Protein AF-A0A453GFW4-F1 (afdb_monomer)

Radius of gyration: 12.53 Å; Cα contacts (8 Å, |Δi|>4): 64; chains: 1; bounding box: 35×23×24 Å

Secondary structure (DSSP, 8-state):
-HHHHHHHH-TTSTTTTS-----HHHHHHHHHS-----SSSTT--TTTS-TBTTB-HHHH-HHHHHHS-HHHHT--

Organism: Aegilops tauschii subsp. strangulata (NCBI:txid200361)

Mean predicted aligned error: 4.69 Å

Structure (mmCIF, N/CA/C/O backbone):
data_AF-A0A453GFW4-F1
#
_entry.id   AF-A0A453GFW4-F1
#
loop_
_atom_site.group_PDB
_atom_site.id
_atom_site.type_symbol
_atom_site.label_atom_id
_atom_site.label_alt_id
_atom_site.label_comp_id
_atom_site.label_asym_id
_atom_site.label_entity_id
_atom_site.label_seq_id
_atom_site.pdbx_PDB_ins_code
_atom_site.Cartn_x
_atom_site.Cartn_y
_atom_site.Cartn_z
_atom_site.occupancy
_atom_site.B_iso_or_equiv
_atom_site.auth_seq_id
_atom_site.auth_comp_id
_atom_site.auth_asym_id
_atom_site.auth_atom_id
_atom_site.pdbx_PDB_model_num
ATOM 1 N N . THR A 1 1 ? 11.443 10.380 4.533 1.00 58.97 1 THR A N 1
ATOM 2 C CA . THR A 1 1 ? 11.005 9.738 3.268 1.00 58.97 1 THR A CA 1
ATOM 3 C C . THR A 1 1 ? 11.919 8.608 2.801 1.00 58.97 1 THR A C 1
ATOM 5 O O . THR A 1 1 ? 11.397 7.592 2.364 1.00 58.97 1 THR A O 1
ATOM 8 N N . ARG A 1 2 ? 13.254 8.708 2.950 1.00 73.06 2 ARG A N 1
ATOM 9 C CA . ARG A 1 2 ? 14.225 7.654 2.563 1.00 73.06 2 ARG A CA 1
ATOM 10 C C . ARG A 1 2 ? 13.950 6.261 3.164 1.00 73.06 2 ARG A C 1
ATOM 12 O O . ARG A 1 2 ? 14.172 5.252 2.509 1.00 73.06 2 ARG A O 1
ATOM 19 N N . TRP A 1 3 ? 13.440 6.207 4.393 1.00 77.25 3 TRP A N 1
ATOM 20 C CA . TRP A 1 3 ? 13.149 4.955 5.101 1.00 77.25 3 TRP A CA 1
ATOM 21 C C . TRP A 1 3 ? 12.014 4.136 4.477 1.00 77.25 3 TRP A C 1
ATOM 23 O O . TRP A 1 3 ? 12.124 2.919 4.404 1.00 77.25 3 TRP A O 1
ATOM 33 N N . LEU A 1 4 ? 10.965 4.792 3.969 1.00 83.38 4 LEU A N 1
ATOM 34 C CA . LEU A 1 4 ? 9.815 4.121 3.347 1.00 83.38 4 LEU A CA 1
ATOM 35 C C . LEU A 1 4 ? 10.183 3.542 1.970 1.00 83.38 4 LEU A C 1
ATOM 37 O O . LEU A 1 4 ? 9.710 2.474 1.600 1.00 83.38 4 LEU A O 1
ATOM 41 N N . TRP A 1 5 ? 11.100 4.208 1.257 1.00 85.12 5 TRP A N 1
ATOM 42 C CA . TRP A 1 5 ? 11.726 3.667 0.048 1.00 85.12 5 TRP A CA 1
ATOM 43 C C . TRP A 1 5 ? 12.539 2.407 0.359 1.00 85.12 5 TRP A C 1
ATOM 45 O O . TRP A 1 5 ? 12.270 1.351 -0.206 1.00 85.12 5 TRP A O 1
ATOM 55 N N . PHE A 1 6 ? 13.474 2.482 1.314 1.00 85.12 6 PHE A N 1
ATOM 56 C CA . PHE A 1 6 ? 14.302 1.326 1.666 1.00 85.12 6 PHE A CA 1
ATOM 57 C C . PHE A 1 6 ? 13.496 0.152 2.222 1.00 85.12 6 PHE A C 1
ATOM 59 O O . PHE A 1 6 ? 13.804 -0.982 1.882 1.00 85.12 6 PHE A O 1
ATOM 66 N N . ALA A 1 7 ? 12.433 0.404 2.989 1.00 82.56 7 ALA A N 1
ATOM 67 C CA . ALA A 1 7 ? 11.522 -0.646 3.449 1.00 82.56 7 ALA A CA 1
ATOM 68 C C . ALA A 1 7 ? 10.856 -1.430 2.305 1.00 82.56 7 ALA A C 1
A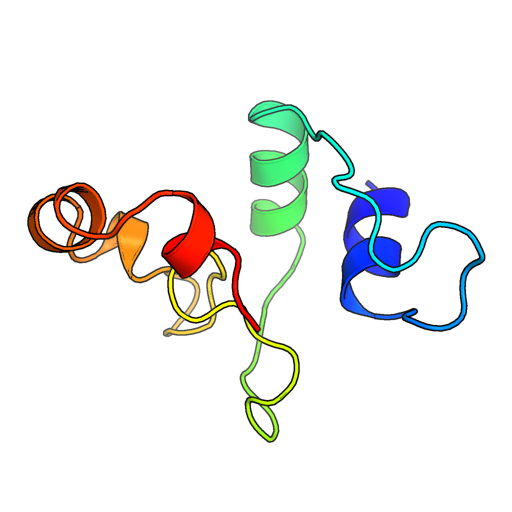TOM 70 O O . ALA A 1 7 ? 10.446 -2.572 2.505 1.00 82.56 7 ALA A O 1
ATOM 71 N N . ARG A 1 8 ? 10.744 -0.831 1.112 1.00 79.00 8 ARG A N 1
ATOM 72 C CA . ARG A 1 8 ? 10.188 -1.485 -0.079 1.00 79.00 8 ARG A CA 1
ATOM 73 C C . ARG A 1 8 ? 11.241 -2.077 -1.010 1.00 79.00 8 ARG A C 1
ATOM 75 O O . ARG A 1 8 ? 10.949 -3.056 -1.689 1.00 79.00 8 ARG A O 1
ATOM 82 N N . THR A 1 9 ? 12.429 -1.482 -1.098 1.00 83.56 9 THR A N 1
ATOM 83 C CA . THR A 1 9 ? 13.430 -1.876 -2.105 1.00 83.56 9 THR A CA 1
ATOM 84 C C . THR A 1 9 ? 14.582 -2.705 -1.556 1.00 83.56 9 THR A C 1
ATOM 86 O O . THR A 1 9 ? 15.257 -3.381 -2.330 1.00 83.56 9 THR A O 1
ATOM 89 N N . ASP A 1 10 ? 14.848 -2.621 -0.255 1.00 83.44 10 ASP A N 1
ATOM 90 C CA . ASP A 1 10 ? 16.041 -3.183 0.366 1.00 83.44 10 ASP A CA 1
ATOM 91 C C . ASP A 1 10 ? 15.669 -4.160 1.484 1.00 83.44 10 ASP A C 1
ATOM 93 O O . ASP A 1 10 ? 15.668 -3.840 2.673 1.00 83.44 10 ASP A O 1
ATOM 97 N N . ASP A 1 11 ? 15.377 -5.391 1.066 1.00 81.56 11 ASP A N 1
ATOM 98 C CA . ASP A 1 11 ? 15.045 -6.489 1.971 1.00 81.56 11 ASP A CA 1
ATOM 99 C C . ASP A 1 11 ? 16.279 -7.023 2.736 1.00 81.56 11 ASP A C 1
ATOM 101 O O . ASP A 1 11 ? 16.133 -7.916 3.568 1.00 81.56 11 ASP A O 1
ATOM 105 N N . THR A 1 12 ? 17.489 -6.496 2.483 1.00 86.50 12 THR A N 1
ATOM 106 C CA . THR A 1 12 ? 18.748 -6.967 3.103 1.00 86.50 12 THR A CA 1
ATOM 107 C C . THR A 1 12 ? 19.058 -6.298 4.441 1.00 86.50 12 THR A C 1
ATOM 109 O O . THR A 1 12 ? 19.996 -6.676 5.146 1.00 86.50 12 THR A O 1
ATOM 112 N N . ARG A 1 13 ? 18.286 -5.274 4.810 1.00 84.69 13 ARG A N 1
ATOM 113 C CA . ARG A 1 13 ? 18.503 -4.518 6.043 1.00 84.69 13 ARG A CA 1
ATOM 114 C C . ARG A 1 13 ? 18.148 -5.352 7.266 1.00 84.69 13 ARG A C 1
ATOM 116 O O . ARG A 1 13 ? 17.182 -6.100 7.255 1.00 84.69 13 ARG A O 1
ATOM 123 N N . ALA A 1 14 ? 18.866 -5.133 8.367 1.00 87.50 14 ALA A N 1
ATOM 124 C CA . ALA A 1 14 ? 18.627 -5.825 9.640 1.00 87.50 14 ALA A CA 1
ATOM 125 C C . ALA A 1 14 ? 17.202 -5.636 10.204 1.00 87.50 14 ALA A C 1
ATOM 127 O O . ALA A 1 14 ? 16.740 -6.431 11.010 1.00 87.50 14 ALA A O 1
ATOM 128 N N . TRP A 1 15 ? 16.511 -4.576 9.785 1.00 82.88 15 TRP A N 1
ATOM 129 C CA . TRP A 1 15 ? 15.128 -4.265 10.150 1.00 82.88 15 TRP A CA 1
ATOM 130 C C . TRP A 1 15 ? 14.103 -4.720 9.094 1.00 82.88 15 TRP A C 1
ATOM 132 O O . TRP A 1 15 ? 12.916 -4.415 9.212 1.00 82.88 15 TRP A O 1
ATOM 142 N N . SER A 1 16 ? 14.542 -5.441 8.060 1.00 82.06 16 SER A N 1
ATOM 143 C CA . SER A 1 16 ? 13.667 -6.089 7.084 1.00 82.06 16 SER A CA 1
ATOM 144 C C . SER A 1 16 ? 12.755 -7.097 7.790 1.00 82.06 16 SER A C 1
ATOM 146 O O . SER A 1 16 ? 13.215 -7.911 8.588 1.00 82.06 16 SER A O 1
ATOM 148 N N . GLY A 1 17 ? 11.447 -7.008 7.540 1.00 76.44 17 GLY A N 1
ATOM 149 C CA . GLY A 1 17 ? 10.431 -7.848 8.186 1.00 76.44 17 GLY A CA 1
ATOM 150 C C . GLY A 1 17 ? 9.864 -7.310 9.507 1.00 76.44 17 GLY A C 1
ATOM 151 O O . GLY A 1 17 ? 8.887 -7.866 10.004 1.00 76.44 17 GLY A O 1
ATOM 152 N N . LEU A 1 18 ? 10.403 -6.216 10.059 1.00 82.38 18 LEU A N 1
ATOM 153 C CA . LEU A 1 18 ? 9.774 -5.520 11.186 1.00 82.38 18 LEU A CA 1
ATOM 154 C C . LEU A 1 18 ? 8.601 -4.651 10.707 1.00 82.38 18 LEU A C 1
ATOM 156 O O . LEU A 1 18 ? 8.648 -4.070 9.621 1.00 82.38 18 LEU A O 1
ATOM 160 N N . ASP A 1 19 ? 7.560 -4.514 11.536 1.00 77.88 19 ASP A N 1
ATOM 161 C CA . ASP A 1 19 ? 6.426 -3.625 11.242 1.00 77.88 19 ASP A CA 1
ATOM 162 C C . ASP A 1 19 ? 6.820 -2.159 11.490 1.00 77.88 19 ASP A C 1
ATOM 164 O O . ASP A 1 19 ? 6.551 -1.579 12.546 1.00 77.88 19 ASP A O 1
ATOM 168 N N . LEU A 1 20 ? 7.508 -1.573 10.508 1.00 82.12 20 LEU A N 1
ATOM 169 C CA . LEU A 1 20 ? 7.886 -0.163 10.495 1.00 82.12 20 LEU A CA 1
ATOM 170 C C . LEU A 1 20 ? 6.627 0.707 10.424 1.00 82.12 20 LEU A C 1
ATOM 172 O O . LEU A 1 20 ? 5.912 0.724 9.419 1.00 82.12 20 LEU A O 1
ATOM 176 N N . GLN A 1 21 ? 6.363 1.454 11.494 1.00 82.31 21 GLN A N 1
ATOM 177 C CA . GLN A 1 21 ? 5.230 2.370 11.542 1.00 82.31 21 GLN A CA 1
ATOM 178 C C . GLN A 1 21 ? 5.592 3.689 10.862 1.00 82.31 21 GLN A C 1
ATOM 180 O O . GLN A 1 21 ? 6.544 4.360 11.252 1.00 82.31 21 GLN A O 1
ATOM 185 N N . PHE A 1 22 ? 4.786 4.079 9.878 1.00 85.38 22 PHE A N 1
ATOM 186 C CA . PHE A 1 22 ? 4.866 5.385 9.230 1.00 85.38 22 PHE A CA 1
ATOM 187 C C . PHE A 1 22 ? 3.554 6.139 9.430 1.00 85.38 22 PHE A C 1
ATOM 189 O O . PHE A 1 22 ? 2.459 5.563 9.322 1.00 85.38 22 PHE A O 1
ATOM 196 N N . SER A 1 23 ? 3.643 7.442 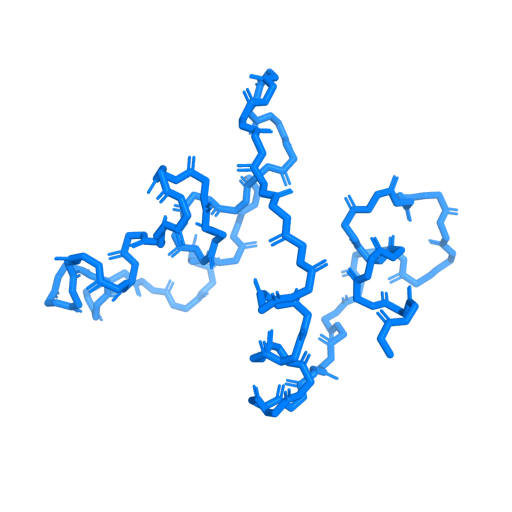9.676 1.00 88.75 23 SER A N 1
ATOM 197 C CA . SER A 1 23 ? 2.467 8.308 9.773 1.00 88.75 23 SER A CA 1
ATOM 198 C C . SER A 1 23 ? 1.699 8.371 8.444 1.00 88.75 23 SER A C 1
ATOM 200 O O . SER A 1 23 ? 2.207 8.008 7.376 1.00 88.75 23 SER A O 1
ATOM 202 N N . ALA A 1 24 ? 0.443 8.823 8.493 1.00 86.75 24 ALA A N 1
ATOM 203 C CA . ALA A 1 24 ? -0.351 9.045 7.284 1.00 86.75 24 ALA A CA 1
ATOM 204 C C . ALA A 1 24 ? 0.289 10.115 6.379 1.00 86.75 24 ALA A C 1
ATOM 206 O O . ALA A 1 24 ? 0.348 9.934 5.165 1.00 86.75 24 ALA A O 1
ATOM 207 N N . THR A 1 25 ? 0.843 11.178 6.969 1.00 90.50 25 THR A N 1
ATOM 208 C CA . THR A 1 25 ? 1.521 12.263 6.247 1.00 90.50 25 THR A CA 1
ATOM 209 C C . THR A 1 25 ? 2.769 11.779 5.513 1.00 90.50 25 THR A C 1
ATOM 211 O O . THR A 1 25 ? 2.957 12.102 4.343 1.00 90.50 25 THR A O 1
ATOM 214 N N . GLU A 1 26 ? 3.610 10.960 6.151 1.00 89.50 26 GLU A N 1
ATOM 215 C CA . GLU A 1 26 ? 4.801 10.400 5.497 1.00 89.50 26 GLU A CA 1
ATOM 216 C C . GLU A 1 26 ? 4.439 9.482 4.330 1.00 89.50 26 GLU A C 1
ATOM 218 O O . GLU A 1 26 ? 5.096 9.525 3.288 1.00 89.50 26 GLU A O 1
ATOM 223 N N . ARG A 1 27 ? 3.379 8.678 4.488 1.00 87.12 27 ARG A N 1
ATOM 224 C CA . ARG A 1 27 ? 2.840 7.837 3.414 1.00 87.12 27 ARG A CA 1
ATOM 225 C C . ARG A 1 27 ? 2.306 8.680 2.262 1.00 87.12 27 ARG A C 1
ATOM 227 O O . ARG A 1 27 ? 2.660 8.417 1.118 1.00 87.12 27 ARG A O 1
ATOM 234 N N . ALA A 1 28 ? 1.520 9.714 2.558 1.00 88.19 28 ALA A N 1
ATOM 235 C CA . ALA A 1 28 ? 0.990 10.626 1.551 1.00 88.19 28 ALA A CA 1
ATOM 236 C C . ALA A 1 28 ? 2.114 11.319 0.770 1.00 88.19 28 ALA A C 1
ATOM 238 O O . ALA A 1 28 ? 2.102 11.308 -0.458 1.00 88.19 28 ALA A O 1
ATOM 239 N N . PHE A 1 29 ? 3.128 11.844 1.466 1.00 90.44 29 PHE A N 1
ATOM 240 C CA . PHE A 1 29 ? 4.280 12.476 0.824 1.00 90.44 29 PHE A CA 1
ATOM 241 C C . PHE A 1 29 ? 5.053 11.491 -0.057 1.00 90.44 29 PHE A C 1
ATOM 243 O O . PHE A 1 29 ? 5.432 11.821 -1.181 1.00 90.44 29 PHE A O 1
ATOM 250 N N . PHE A 1 30 ? 5.276 10.268 0.435 1.00 88.88 30 PHE A N 1
ATOM 251 C CA . PHE A 1 30 ? 5.929 9.221 -0.340 1.00 88.88 30 PHE A CA 1
ATOM 252 C C . PHE A 1 30 ? 5.148 8.909 -1.620 1.00 88.88 30 PHE A C 1
ATOM 254 O O . PHE A 1 30 ? 5.734 8.909 -2.699 1.00 88.88 30 PHE A O 1
ATOM 261 N N . PHE A 1 31 ? 3.837 8.686 -1.522 1.00 87.31 31 PHE A N 1
ATOM 262 C CA . PHE A 1 31 ? 3.005 8.357 -2.678 1.00 87.31 31 PHE A CA 1
ATOM 263 C C . PHE A 1 31 ? 2.836 9.520 -3.660 1.00 87.31 31 PHE A C 1
ATOM 265 O O . PHE A 1 31 ? 2.729 9.278 -4.853 1.00 87.31 31 PHE A O 1
ATOM 272 N N . ALA A 1 32 ? 2.848 10.768 -3.192 1.00 89.31 32 ALA A N 1
ATOM 273 C CA . ALA A 1 32 ? 2.855 11.936 -4.073 1.00 89.31 32 ALA A CA 1
ATOM 274 C C . ALA A 1 32 ? 4.180 12.083 -4.843 1.00 89.31 32 ALA A C 1
ATOM 276 O O . ALA A 1 32 ? 4.206 12.658 -5.925 1.00 89.31 32 ALA A O 1
ATOM 277 N N . SER A 1 33 ? 5.277 11.562 -4.281 1.00 89.62 33 SER A N 1
ATOM 278 C CA . SER A 1 33 ? 6.640 11.727 -4.809 1.00 89.62 33 SER A CA 1
ATOM 279 C C . SER A 1 33 ? 7.178 10.488 -5.533 1.00 89.62 33 SER A C 1
ATOM 281 O O . SER A 1 33 ? 8.328 10.491 -5.967 1.00 89.62 33 SER A O 1
ATOM 283 N N . THR A 1 34 ? 6.407 9.400 -5.619 1.00 88.38 34 THR A N 1
ATOM 284 C CA . THR A 1 34 ? 6.857 8.130 -6.206 1.00 88.38 34 THR A CA 1
ATOM 285 C C . THR A 1 34 ? 5.771 7.509 -7.070 1.00 88.38 34 THR A C 1
ATOM 287 O O . THR A 1 34 ? 4.580 7.681 -6.829 1.00 88.38 34 THR A O 1
ATOM 290 N N . THR A 1 35 ? 6.187 6.752 -8.079 1.00 86.50 35 THR A N 1
ATOM 291 C CA . THR A 1 35 ? 5.291 5.937 -8.902 1.00 86.50 35 THR A CA 1
ATOM 292 C C . THR A 1 35 ? 5.668 4.478 -8.728 1.00 86.50 35 THR A C 1
ATOM 294 O O . THR A 1 35 ? 6.849 4.139 -8.649 1.00 86.50 35 THR A O 1
ATOM 297 N N . MET A 1 36 ? 4.660 3.615 -8.654 1.00 85.81 36 MET A N 1
ATOM 298 C CA . MET A 1 36 ? 4.847 2.183 -8.503 1.00 85.81 36 MET A CA 1
ATOM 299 C C . MET A 1 36 ? 4.376 1.472 -9.763 1.00 85.81 36 MET A C 1
ATOM 301 O O . MET A 1 36 ? 3.217 1.583 -10.149 1.00 85.81 36 MET A O 1
ATOM 305 N N . ILE A 1 37 ? 5.293 0.743 -10.394 1.00 86.06 37 ILE A N 1
ATOM 306 C CA . ILE A 1 37 ? 5.014 -0.084 -11.565 1.00 86.06 37 ILE A CA 1
ATOM 307 C C . ILE A 1 37 ? 5.167 -1.535 -11.133 1.00 86.06 37 ILE A C 1
ATOM 309 O O . ILE A 1 37 ? 6.196 -1.919 -10.568 1.00 86.06 37 ILE A O 1
ATOM 313 N N . LEU A 1 38 ? 4.129 -2.335 -11.366 1.00 86.62 38 LEU A N 1
ATOM 314 C CA . LEU A 1 38 ? 4.164 -3.754 -11.051 1.00 86.62 38 LEU A CA 1
ATOM 315 C C . LEU A 1 38 ? 5.162 -4.455 -11.987 1.00 86.62 38 LEU A C 1
ATOM 317 O O . LEU A 1 38 ? 4.985 -4.457 -13.201 1.00 86.62 38 LEU A O 1
ATOM 321 N N . GLY A 1 39 ? 6.221 -5.028 -11.412 1.00 85.62 39 GLY A N 1
ATOM 322 C CA . GLY A 1 39 ? 7.139 -5.92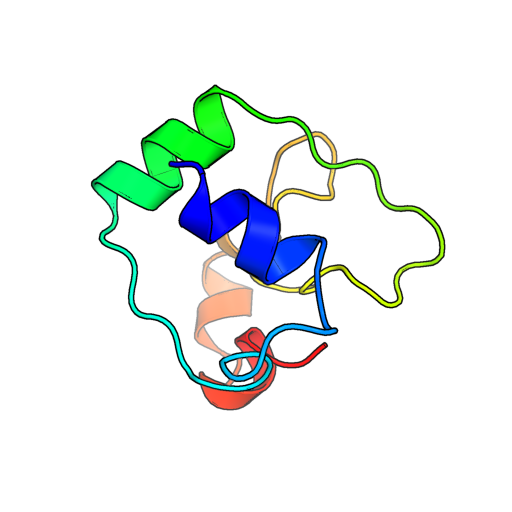1 -12.119 1.00 85.62 39 GLY A CA 1
ATOM 323 C C . GLY A 1 39 ? 6.616 -7.359 -12.109 1.00 85.62 39 GLY A C 1
ATOM 324 O O . GLY A 1 39 ? 5.513 -7.643 -12.558 1.00 85.62 39 GLY A O 1
ATOM 325 N N . ASN A 1 40 ? 7.376 -8.273 -11.503 1.00 85.25 40 ASN A N 1
ATOM 326 C CA . ASN A 1 40 ? 6.986 -9.680 -11.326 1.00 85.25 40 ASN A CA 1
ATOM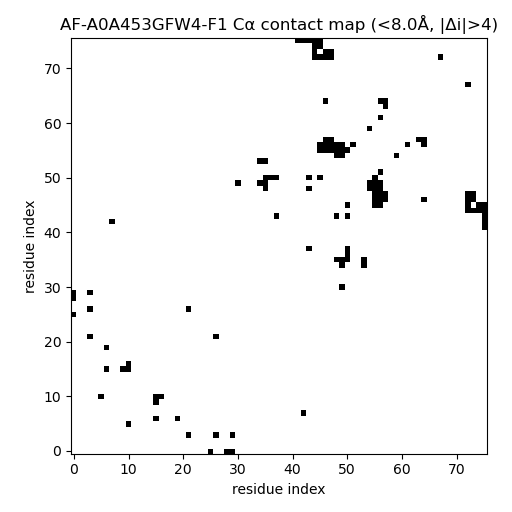 327 C C . ASN A 1 40 ? 5.952 -9.925 -10.201 1.00 85.25 40 ASN A C 1
ATOM 329 O O . ASN A 1 40 ? 5.713 -11.069 -9.827 1.00 85.25 40 ASN A O 1
ATOM 333 N N . GLY A 1 41 ? 5.403 -8.866 -9.601 1.00 80.75 41 GLY A N 1
ATOM 334 C CA . GLY A 1 41 ? 4.398 -8.942 -8.538 1.00 80.75 41 GLY A CA 1
ATOM 335 C C . GLY A 1 41 ? 4.894 -9.377 -7.154 1.00 80.75 41 GLY A C 1
ATOM 336 O O . GLY A 1 41 ? 4.192 -9.136 -6.183 1.00 80.75 41 GLY A O 1
ATOM 337 N N . GLN A 1 42 ? 6.108 -9.917 -7.005 1.00 82.19 42 GLN A N 1
ATOM 338 C CA . GLN A 1 42 ? 6.576 -10.508 -5.734 1.00 82.19 42 GLN A CA 1
ATOM 339 C C . GLN A 1 42 ? 6.859 -9.498 -4.609 1.00 82.19 42 GLN A C 1
ATOM 341 O O . GLN A 1 42 ? 7.124 -9.879 -3.471 1.00 82.19 42 GLN A O 1
ATOM 346 N N . ARG A 1 43 ? 6.875 -8.203 -4.933 1.00 81.12 43 ARG A N 1
ATOM 347 C CA . ARG A 1 43 ? 7.240 -7.125 -4.001 1.00 81.12 43 ARG A CA 1
ATOM 348 C C . ARG A 1 43 ? 6.103 -6.159 -3.693 1.00 81.12 43 ARG A C 1
ATOM 350 O O . ARG A 1 43 ? 6.277 -5.299 -2.836 1.00 81.12 43 ARG A O 1
ATOM 357 N N . ALA A 1 44 ? 4.976 -6.276 -4.389 1.00 86.94 44 ALA A N 1
ATOM 358 C CA . ALA A 1 44 ? 3.854 -5.367 -4.223 1.00 86.94 44 ALA A CA 1
ATOM 359 C C . ALA A 1 44 ? 2.866 -5.905 -3.190 1.00 86.94 44 ALA A C 1
ATOM 361 O O . ALA A 1 44 ? 2.422 -7.046 -3.285 1.00 86.94 44 ALA A O 1
ATOM 362 N N . LEU A 1 45 ? 2.467 -5.065 -2.239 1.00 88.62 45 LEU A N 1
ATOM 363 C CA . LEU A 1 45 ? 1.344 -5.357 -1.358 1.00 88.62 45 LEU A CA 1
ATOM 364 C C . LEU A 1 45 ? 0.047 -5.171 -2.137 1.00 88.62 45 LEU A C 1
ATOM 366 O O . LEU A 1 45 ? -0.372 -4.045 -2.404 1.00 88.62 45 LEU A O 1
ATOM 370 N N . PHE A 1 46 ? -0.612 -6.280 -2.464 1.00 89.56 46 PHE A N 1
ATOM 371 C CA . PHE A 1 46 ? -1.809 -6.287 -3.307 1.00 89.56 46 PHE A CA 1
ATOM 372 C C . PHE A 1 46 ? -2.889 -5.285 -2.854 1.00 89.56 46 PHE A C 1
ATOM 374 O O . PHE A 1 46 ? -3.475 -4.591 -3.684 1.00 89.56 46 PHE A O 1
ATOM 381 N N . TRP A 1 47 ? -3.129 -5.181 -1.542 1.00 92.19 47 TRP A N 1
ATOM 382 C CA . TRP A 1 47 ? -4.200 -4.352 -0.973 1.00 92.19 47 TRP A CA 1
ATOM 383 C C . TRP A 1 47 ? -3.809 -2.896 -0.706 1.00 92.19 47 TRP A C 1
ATOM 385 O O . TRP A 1 47 ? -4.669 -2.018 -0.759 1.00 92.19 47 TRP A O 1
ATOM 395 N N . GLU A 1 48 ? -2.542 -2.650 -0.374 1.00 89.94 48 GLU A N 1
ATOM 396 C CA . GLU A 1 48 ? -2.082 -1.376 0.197 1.00 89.94 48 GLU A CA 1
ATOM 397 C C . GLU A 1 48 ? -1.247 -0.545 -0.783 1.00 89.94 48 GLU A C 1
ATOM 399 O O . GLU A 1 48 ? -1.205 0.680 -0.666 1.00 89.94 48 GLU A O 1
ATOM 404 N N . ASP A 1 49 ? -0.588 -1.178 -1.755 1.00 90.19 49 ASP A N 1
ATOM 405 C CA . ASP A 1 49 ? 0.266 -0.468 -2.701 1.00 90.19 49 ASP A CA 1
ATOM 406 C C . ASP A 1 49 ? -0.525 0.094 -3.886 1.00 90.19 49 ASP A C 1
ATOM 408 O O . ASP A 1 49 ? -1.489 -0.498 -4.373 1.00 90.19 49 ASP A O 1
ATOM 412 N N . ARG A 1 50 ? -0.069 1.247 -4.387 1.00 91.44 50 ARG A N 1
ATOM 413 C CA . ARG A 1 50 ? -0.658 1.979 -5.517 1.00 91.44 50 ARG A CA 1
ATOM 414 C C . ARG A 1 50 ? -0.183 1.454 -6.876 1.00 91.44 50 ARG A C 1
ATOM 416 O O . ARG A 1 50 ? 0.338 2.203 -7.700 1.00 91.44 50 ARG A O 1
ATOM 423 N N . TRP A 1 51 ? -0.290 0.146 -7.079 1.00 90.19 51 TRP A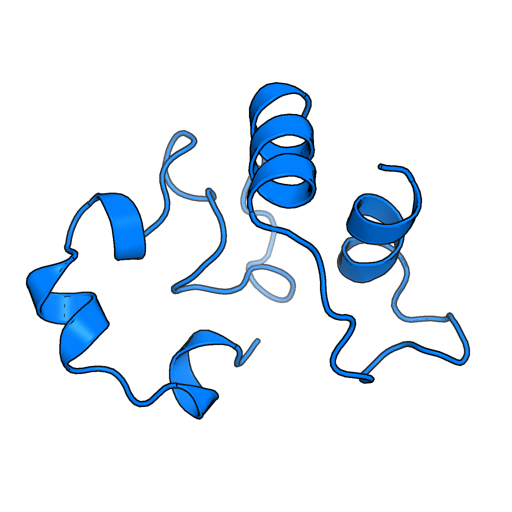 N 1
ATOM 424 C CA . TRP A 1 51 ? 0.223 -0.530 -8.274 1.00 90.19 51 TRP A CA 1
ATOM 425 C C . TRP A 1 51 ? -0.749 -0.495 -9.464 1.00 90.19 51 TRP A C 1
ATOM 427 O O . TRP A 1 51 ? -0.337 -0.799 -10.583 1.00 90.19 51 TRP A O 1
ATOM 437 N N . LEU A 1 52 ? -2.014 -0.107 -9.255 1.00 91.06 52 LEU A N 1
ATOM 438 C CA . LEU A 1 52 ? -3.029 -0.056 -10.306 1.00 91.06 52 LEU A CA 1
ATOM 439 C C . LEU A 1 52 ? -3.221 1.382 -10.792 1.00 91.06 52 LEU A C 1
ATOM 441 O O . LEU A 1 52 ? -4.035 2.127 -10.254 1.00 91.06 52 LEU A O 1
ATOM 445 N N . ASN A 1 53 ? -2.446 1.784 -11.803 1.00 88.31 53 ASN A N 1
ATOM 446 C CA . ASN A 1 53 ? -2.478 3.140 -12.376 1.00 88.31 53 ASN A CA 1
ATOM 447 C C . ASN A 1 53 ? -2.315 4.255 -11.323 1.00 88.31 53 ASN A C 1
ATOM 449 O O . ASN A 1 53 ? -2.930 5.313 -11.424 1.00 88.31 53 ASN A O 1
ATOM 453 N N . GLY A 1 54 ? -1.497 4.014 -10.293 1.00 89.00 54 GLY A N 1
ATOM 454 C CA . GLY A 1 54 ? -1.292 4.961 -9.196 1.00 89.00 54 GLY A CA 1
ATOM 455 C C . GLY A 1 54 ? -2.360 4.918 -8.098 1.00 89.00 54 GLY A C 1
ATOM 456 O O . GLY A 1 54 ? -2.293 5.736 -7.183 1.00 89.00 54 GLY A O 1
ATOM 457 N N . CYS A 1 55 ? -3.288 3.959 -8.139 1.00 91.81 55 CYS A N 1
ATOM 458 C CA . CYS A 1 55 ? -4.278 3.702 -7.094 1.00 91.81 55 CYS A CA 1
ATOM 459 C C . CYS A 1 55 ? -4.056 2.339 -6.424 1.00 91.81 55 CYS A C 1
ATOM 461 O O . CYS A 1 55 ? -3.522 1.405 -7.033 1.00 91.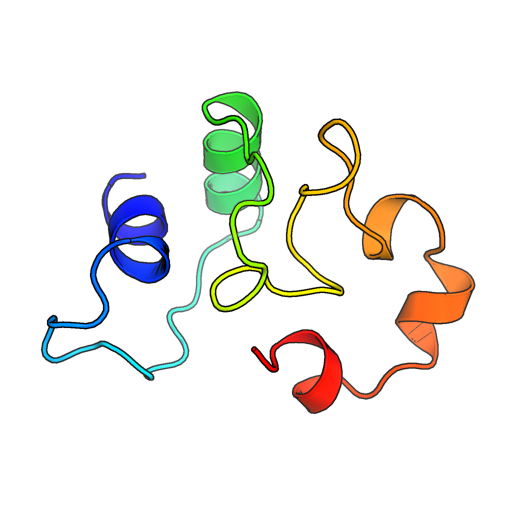81 55 CYS A O 1
ATOM 463 N N . SER A 1 56 ? -4.467 2.223 -5.161 1.00 92.25 56 SER A N 1
ATOM 464 C CA . SER A 1 56 ? -4.541 0.949 -4.435 1.00 92.25 56 SER A CA 1
ATOM 465 C C . SER A 1 56 ? -5.947 0.342 -4.503 1.00 92.25 56 SER A C 1
ATOM 467 O O . SER A 1 56 ? -6.937 1.025 -4.775 1.00 92.25 56 SER A O 1
ATOM 469 N N . ILE A 1 57 ? -6.076 -0.947 -4.177 1.00 94.06 57 ILE A N 1
ATOM 470 C CA . ILE A 1 57 ? -7.399 -1.580 -4.034 1.00 94.06 57 ILE A CA 1
ATOM 471 C C . ILE A 1 57 ? -8.178 -0.976 -2.857 1.00 94.06 57 ILE A C 1
ATOM 473 O O . ILE A 1 57 ? -9.398 -0.852 -2.935 1.00 94.06 57 ILE A O 1
ATOM 477 N N . SER A 1 58 ? -7.493 -0.559 -1.787 1.00 93.00 58 SER A N 1
ATOM 478 C CA . SER A 1 58 ? -8.127 0.136 -0.660 1.00 93.00 58 SER A CA 1
ATOM 479 C C . SER A 1 58 ? -8.771 1.471 -1.052 1.00 93.00 58 SER A C 1
ATOM 481 O O . SER A 1 58 ? -9.780 1.848 -0.461 1.00 93.00 58 SER A O 1
ATOM 483 N N . GLU A 1 59 ? -8.232 2.150 -2.067 1.00 93.12 59 GLU A N 1
ATOM 484 C CA . GLU A 1 59 ? -8.776 3.398 -2.613 1.00 93.12 59 GLU A CA 1
ATOM 485 C C . GLU A 1 59 ? -9.933 3.149 -3.587 1.00 93.12 59 GLU A C 1
ATOM 487 O O . GLU A 1 59 ? -10.923 3.875 -3.565 1.00 93.12 59 GLU A O 1
ATOM 492 N N . LEU A 1 60 ? -9.832 2.112 -4.422 1.00 95.56 60 LEU A N 1
ATOM 493 C CA . LEU A 1 60 ? -10.824 1.822 -5.464 1.00 95.56 60 LEU A CA 1
ATOM 494 C C . LEU A 1 60 ? -12.039 1.040 -4.955 1.00 95.56 60 LEU A C 1
ATOM 496 O O . LEU A 1 60 ? -13.148 1.222 -5.449 1.00 95.56 60 LEU A O 1
ATOM 500 N N . ALA A 1 61 ? -11.838 0.158 -3.978 1.00 95.62 61 ALA A N 1
ATOM 501 C CA . ALA A 1 61 ? -12.865 -0.726 -3.439 1.00 95.62 61 ALA A CA 1
ATOM 502 C C . ALA A 1 61 ? -12.827 -0.742 -1.897 1.00 95.62 61 ALA A C 1
ATOM 504 O O . ALA A 1 61 ? -12.568 -1.788 -1.288 1.00 95.62 61 ALA A O 1
ATOM 505 N N . PRO A 1 62 ? -13.116 0.393 -1.229 1.00 95.56 62 PRO A N 1
ATOM 506 C CA . PRO A 1 62 ? -13.007 0.513 0.227 1.00 95.56 62 PRO A CA 1
ATOM 507 C C . PRO A 1 62 ? -13.933 -0.456 0.978 1.00 95.56 62 PRO A C 1
ATOM 509 O O . PRO A 1 62 ? -13.566 -0.975 2.032 1.00 95.56 62 PRO A O 1
ATOM 512 N N . GLN A 1 63 ? -15.111 -0.761 0.419 1.00 97.31 63 GLN A N 1
ATOM 513 C CA . GLN A 1 63 ? -16.047 -1.732 1.000 1.00 97.31 63 GLN A CA 1
ATOM 514 C C . GLN A 1 63 ? -15.480 -3.155 0.986 1.00 97.31 63 GLN A C 1
ATOM 516 O O . GLN A 1 63 ? -15.588 -3.865 1.982 1.00 97.31 63 GLN A O 1
ATOM 521 N N . LEU A 1 64 ? -14.829 -3.558 -0.109 1.00 95.19 64 LEU A N 1
ATOM 522 C CA . LEU A 1 64 ? -14.162 -4.855 -0.202 1.00 95.19 64 LEU A CA 1
ATOM 523 C C . LEU A 1 64 ? -12.973 -4.919 0.760 1.00 95.19 64 LEU A C 1
ATOM 525 O O . LEU A 1 64 ? -12.826 -5.887 1.501 1.00 95.19 64 LEU A O 1
ATOM 529 N N . HIS A 1 65 ? -12.150 -3.868 0.790 1.00 95.12 65 HIS A N 1
ATOM 530 C CA . HIS A 1 65 ? -10.981 -3.786 1.669 1.00 95.12 65 HIS A CA 1
ATOM 531 C C . HIS A 1 65 ? -11.354 -3.901 3.150 1.00 95.12 65 HIS A C 1
ATOM 533 O O . HIS A 1 65 ? -10.665 -4.594 3.904 1.00 95.12 65 HIS A O 1
ATOM 539 N N . ALA A 1 66 ? -12.477 -3.300 3.557 1.00 95.06 66 ALA A N 1
ATOM 540 C CA . ALA A 1 66 ? -12.984 -3.375 4.924 1.00 95.06 66 ALA A CA 1
ATOM 541 C C . ALA A 1 66 ? -13.241 -4.820 5.392 1.00 95.06 66 ALA A C 1
ATOM 543 O O . ALA A 1 66 ? -13.021 -5.113 6.568 1.00 95.06 66 ALA A O 1
ATOM 544 N N . LEU A 1 67 ? -13.619 -5.722 4.479 1.00 96.50 67 LEU A N 1
ATOM 545 C CA . LEU A 1 67 ? -13.879 -7.137 4.769 1.00 96.50 67 LEU A CA 1
ATOM 546 C C . LEU A 1 67 ? -12.599 -7.970 4.932 1.00 96.50 67 LEU A C 1
ATOM 548 O O . LEU A 1 67 ? -12.629 -9.048 5.522 1.00 96.50 67 LEU A O 1
ATOM 552 N N . ILE A 1 68 ? -11.460 -7.489 4.429 1.00 95.06 68 ILE A N 1
ATOM 553 C CA . ILE A 1 68 ? -10.196 -8.227 4.487 1.00 95.06 68 ILE A CA 1
ATOM 554 C C . ILE A 1 68 ? -9.569 -8.075 5.879 1.00 95.06 68 ILE A C 1
ATOM 556 O O . ILE A 1 68 ? -9.401 -6.946 6.340 1.00 95.06 68 ILE A O 1
ATOM 560 N N . PRO A 1 69 ? -9.149 -9.155 6.560 1.00 94.38 69 PRO A N 1
ATOM 561 C CA . PRO A 1 69 ? -8.433 -9.059 7.832 1.00 94.38 69 PRO A CA 1
ATOM 562 C C . PRO A 1 69 ? -7.148 -8.219 7.741 1.00 94.38 69 PRO A C 1
ATOM 564 O O . PRO A 1 69 ? -6.411 -8.297 6.758 1.00 94.38 69 PRO A O 1
ATOM 567 N N . LYS A 1 70 ? -6.828 -7.439 8.785 1.00 88.81 70 LYS A N 1
ATOM 568 C CA . LYS A 1 70 ? -5.670 -6.515 8.781 1.00 88.81 70 LYS A CA 1
ATOM 569 C C . LYS A 1 70 ? -4.332 -7.199 8.464 1.00 88.81 70 LYS A C 1
ATOM 571 O O . LYS A 1 70 ? -3.501 -6.615 7.778 1.00 88.81 70 LYS A O 1
ATOM 576 N N . ASN A 1 71 ? -4.136 -8.434 8.922 1.00 86.69 71 ASN A N 1
ATOM 577 C CA . ASN A 1 71 ? -2.938 -9.231 8.637 1.00 86.69 71 ASN A CA 1
ATOM 578 C C . ASN A 1 71 ? -2.840 -9.665 7.164 1.00 86.69 71 ASN A C 1
ATOM 580 O O . ASN A 1 71 ? -1.742 -9.737 6.627 1.00 86.69 71 ASN A O 1
ATOM 584 N N . ARG A 1 72 ? -3.972 -9.904 6.488 1.00 89.19 72 ARG A N 1
ATOM 585 C CA . ARG A 1 72 ? -4.015 -10.262 5.060 1.00 89.19 72 ARG A CA 1
ATOM 586 C C . ARG A 1 72 ? -3.704 -9.074 4.152 1.00 89.19 72 ARG A C 1
ATOM 588 O O . ARG A 1 72 ? -3.136 -9.268 3.086 1.00 89.19 72 ARG A O 1
ATOM 595 N N . ARG A 1 73 ? -4.030 -7.851 4.584 1.00 89.69 73 ARG A N 1
ATOM 596 C CA . ARG A 1 73 ? -3.761 -6.618 3.820 1.00 89.69 73 ARG A CA 1
ATOM 597 C C . ARG A 1 73 ? -2.266 -6.334 3.652 1.00 89.69 73 ARG A C 1
ATOM 599 O O . ARG A 1 73 ? -1.852 -5.833 2.615 1.00 89.69 73 ARG A O 1
ATOM 606 N N . LYS A 1 74 ? -1.469 -6.681 4.669 1.00 82.88 74 LYS A N 1
ATOM 607 C CA . LYS A 1 74 ? -0.010 -6.483 4.708 1.00 82.88 74 LYS A CA 1
ATOM 608 C C . LYS A 1 74 ? 0.795 -7.698 4.218 1.00 82.88 74 LYS A C 1
ATOM 610 O O . LYS A 1 74 ? 2.020 -7.668 4.299 1.00 82.88 74 LYS A O 1
ATOM 615 N N . SER A 1 75 ? 0.140 -8.764 3.751 1.00 81.25 75 SER A N 1
ATOM 616 C CA . SER A 1 75 ? 0.857 -9.906 3.173 1.00 81.25 75 SER A CA 1
ATOM 617 C C . SER A 1 75 ? 1.465 -9.506 1.835 1.00 81.25 75 SER A C 1
ATOM 619 O O . SER A 1 75 ? 0.782 -8.889 1.014 1.00 81.25 75 SER A O 1
ATOM 621 N N . ARG A 1 76 ? 2.729 -9.880 1.639 1.00 72.00 76 ARG A N 1
ATOM 622 C CA . ARG A 1 76 ? 3.323 -9.982 0.304 1.00 72.00 76 ARG A CA 1
ATOM 623 C C . ARG A 1 76 ? 2.790 -11.230 -0.397 1.00 72.00 76 ARG A C 1
ATOM 625 O O . ARG A 1 76 ? 2.336 -12.148 0.333 1.00 72.00 76 ARG A O 1
#

Foldseek 3Di:
DVVVVCQQPPCPDPCRPPPDDDDPVVVVVDLVVDDDDDDVNPRDQQAPDLHPVSRGCCRVPVVVSVPDDPVSSPDD

Sequence (76 aa):
TRWLWFARTDDTRAWSGLDLQFSATERAFFFASTTMILGNGQRALFWEDRWLNGCSISELAPQLHALIPKNRRKSR

pLDDT: mean 86.91, std 6.29, range [58.97, 97.31]

Solvent-accessible surface area (backbone atoms only — not comparable to full-atom values): 4824 Å² total; per-residue (Å²): 110,72,64,66,52,39,74,70,73,44,77,82,45,94,66,50,90,58,90,78,86,71,56,71,66,58,50,50,53,45,58,76,73,52,85,54,76,73,74,92,55,80,78,51,30,71,40,70,36,34,50,59,94,68,36,24,45,46,75,78,38,48,73,63,44,69,72,52,56,77,73,66,41,73,38,107

=== Feature glossary ===
Annotated list of the representations used here:

Nearest PDB structures. The Foldseek neighbor list gives the closest experimentally determined structures in the PDB, ranked by structural alignment. TM-score near 1 means near-identical fold; near 0.3 means only rough topology match. This is how one finds what a novel AlphaFold prediction most resembles in the solved-structure universe.

Foldseek 3Di. Foldseek's 3Di representation compresses backbone geometry into a per-residue letter drawn from a learned twenty-state alphabet. It captures the tertiary interaction pattern around each residue — which residues are packed against it in space, regardless of where they are in sequence.

Radius of gyration, Cα contacts, bounding box. Radius of gyration (Rg) is the root-mean-square distance of Cα atoms from their centroid — a single number for overall size and compactness. A globular domain of N residues has Rg ≈ 2.2·N^0.38 Å; an extended or disordered chain has a much larger Rg. The Cα contact count is the number of residue pairs whose Cα atoms are within 8 Å and are more than four positions apart in sequence — a standard proxy for tertiary packing density. The bounding box is the smallest axis-aligned box enclosing all Cα atoms.

InterPro / GO / CATH / organism. The annotation block draws on four external resources. InterPro: which protein families and domains the sequence belongs to. GO: standardized terms for what the protein does, what process it participates in, and where in the cell it acts. CATH: which structural fold it has in the CATH hierarchy. Organism: the species of origin.

mmCIF coordinates. The mmCIF block holds the 3D Cartesian coordinates of each backbone atom (N, Cα, C, O) in ångströms. mmCIF is the PDB's canonical archive format — a tagged-loop text representation of the atomic model.

pLDDT. pLDDT is the predicted lDDT-Cα score: AlphaFold's confidence that the local environment of each residue (all inter-atomic distances within 15 Å) is correctly placed. It is a per-residue number between 0 and 100, with higher meaning more reliable.

Backbone torsions (φ/ψ). φ (phi) and ψ (psi) are the two rotatable backbone dihedrals per residue: φ is the C(i-1)–N–Cα–C torsion, ψ is the N–Cα–C–N(i+1) torsion, both in degrees on (−180°, 180°]. α-helical residues cluster near (−60°, −45°); β-strand residues near (−120°, +130°). A Ramachandran plot is simply a scatter of (φ, ψ) for every residue.

B-factor. For experimental (PDB) structures, the B-factor (temperature factor) quantifies the positional spread of each atom in the crystal — a combination of thermal vibration and static disorder — in units of Å². High B-factors mark flexible loops or poorly resolved regions; low B-factors mark the rigid, well-ordered core.

Secondary structure (3-state, P-SEA). SS3 is a coarse helix/strand/coil call (letters a/b/c) made by the P-SEA algorithm from inter-Cα distances and dihedrals. It is less detailed than DSSP but needs only Cα positions.

Predicted aligned error. Predicted aligned error is AlphaFold's pairwise confidence. Unlike pLDDT (per-residue), PAE is per-residue-pair and captures whether two parts of the structure are correctly placed relative to each other. Units are ångströms of expected positional error.

Solvent-accessible surface area. Solvent-accessible surface area (SASA) is the area in Å² traced out by the centre of a 1.4 Å probe sphere (a water molecule) rolled over the protein's van der Waals surface (Shrake–Rupley / Lee–Richards construction). Buried residues have near-zero SASA; fully exposed residues can exceed 200 Å². The total SASA scales roughly with the number of surface residues.

Secondary structure (8-state, DSSP). The SS8 string is DSSP's per-residue secondary-structure call. α-helix (H) means an i→i+4 H-bond ladder; β-strand (E) means the residue participates in a β-sheet; 3₁₀ (G) and π (I) are tighter and wid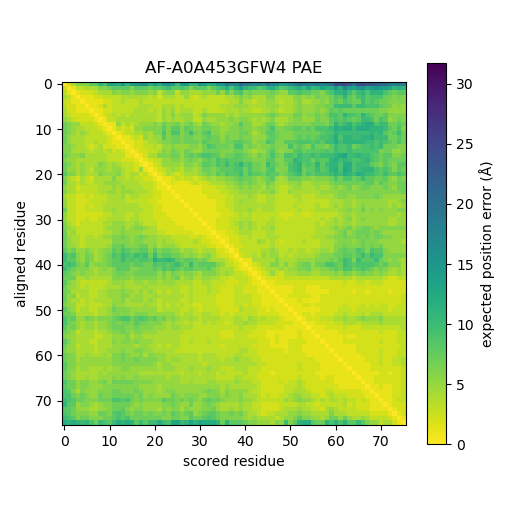er helices; T/S are turns/bends; '-' is loop.

Rendered structure images. Structure images are PyMOL renders from six orthogonal camera directions. Cartoon representation draws helices as coils and strands as arrows; sticks shows the backbone as bonds; surface shows the solvent-excluded envelope. Rainbow coloring maps sequence position to hue (blue→red, N→C); chain coloring assigns a distinct color per polypeptide.

Sequence. The amino-acid sequence is the protein's primary structure: the linear order of residues from the N-terminus to the C-terminus, written in one-letter code. Everything else here — the 3D coordinates, the secondary structure, the domain annotations — is ultimately a consequence of this string.

Contact-map, Ramachandran, and PAE plots. Three diagnostic plot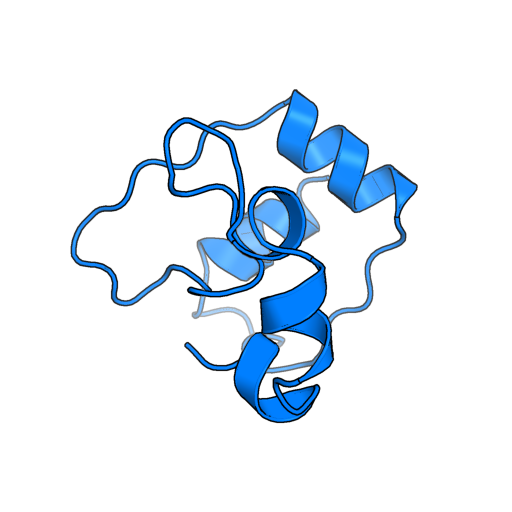s accompany the record. The Cα contact map visualizes the tertiary structure as a 2D adjacency matrix (8 Å cutoff, sequence-local contacts suppressed). The Ramachandran plot shows the distribution of backbone (φ, ψ) torsions, with points in the α and β basins reflecting secondary structure co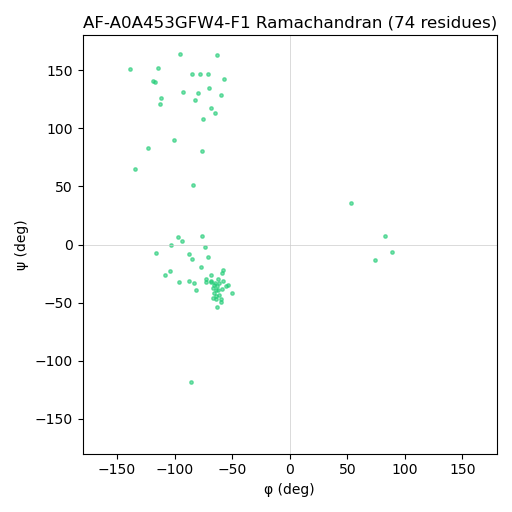ntent. The PAE plot shows AlphaFold's inter-residue confidence as a color matrix.